Protein AF-A0A4R0X002-F1 (afdb_monomer_lite)

Organism: NCBI:txid1245441

Sequence (55 aa):
ASLSRVGWARVHGERWRVRSTSPLAAGRAVRVTGRRGLMLTVVPASNPSQEGEHT

Foldseek 3Di:
DDFDQWDWDQDPNDIAIEGEPDTDDPPFDWDFDDDDPRYTYTYGDDDPDPPPPDD

Secondary structure (DSSP, 8-state):
--B-SEEEEEETTEEEEEEESS--BTT--EEEEEEETTEEEEEEPP---------

Structure (mmCIF, N/CA/C/O backbone):
data_AF-A0A4R0X002-F1
#
_entry.id   AF-A0A4R0X002-F1
#
loop_
_atom_site.group_PDB
_atom_site.id
_atom_site.type_symbol
_atom_site.label_atom_id
_atom_site.label_alt_id
_atom_site.label_comp_id
_atom_site.label_asym_id
_atom_site.label_entity_id
_atom_site.label_seq_id
_atom_site.pdbx_PDB_ins_code
_atom_site.Cartn_x
_atom_site.Cartn_y
_atom_site.Cartn_z
_atom_site.occupancy
_atom_site.B_iso_or_equiv
_atom_site.auth_seq_id
_atom_site.auth_comp_id
_atom_site.auth_asym_id
_atom_site.auth_atom_id
_atom_site.pdbx_PDB_model_num
ATOM 1 N N . ALA A 1 1 ? 13.140 -17.654 -2.853 1.00 62.56 1 ALA A N 1
ATOM 2 C CA . ALA A 1 1 ? 12.502 -16.408 -2.375 1.00 62.56 1 ALA A CA 1
ATOM 3 C C . ALA A 1 1 ? 11.204 -16.768 -1.663 1.00 62.56 1 ALA A C 1
ATOM 5 O O . ALA A 1 1 ? 10.453 -17.568 -2.204 1.00 62.56 1 ALA A O 1
ATOM 6 N N . SER A 1 2 ? 10.955 -16.244 -0.462 1.00 69.38 2 SER A N 1
ATOM 7 C CA . SER A 1 2 ? 9.671 -16.463 0.220 1.00 69.38 2 SER A CA 1
ATOM 8 C C . SER A 1 2 ? 8.593 -15.572 -0.409 1.00 69.38 2 SER A C 1
ATOM 10 O O . SER A 1 2 ? 8.828 -14.380 -0.613 1.00 69.38 2 SER A O 1
ATOM 12 N N . LEU A 1 3 ? 7.439 -16.152 -0.747 1.00 74.88 3 LEU A N 1
ATOM 13 C CA . LEU A 1 3 ? 6.263 -15.440 -1.250 1.00 74.88 3 LEU A CA 1
ATOM 14 C C . LEU A 1 3 ? 5.311 -15.211 -0.075 1.00 74.88 3 LEU A C 1
ATOM 16 O O . LEU A 1 3 ? 4.653 -16.145 0.380 1.00 74.88 3 LEU A O 1
ATOM 20 N N . SER A 1 4 ? 5.221 -13.978 0.422 1.00 75.00 4 SER A N 1
ATOM 21 C CA . SER A 1 4 ? 4.301 -13.632 1.508 1.00 75.00 4 SER A CA 1
ATOM 22 C C . SER A 1 4 ? 3.196 -12.699 1.014 1.00 75.00 4 SER A C 1
ATOM 24 O O . SER A 1 4 ? 3.423 -11.769 0.243 1.00 75.00 4 SER A O 1
ATOM 26 N N . ARG A 1 5 ? 1.958 -12.931 1.470 1.00 86.81 5 ARG A N 1
ATOM 27 C CA . ARG A 1 5 ? 0.827 -12.024 1.189 1.00 86.81 5 ARG A CA 1
ATOM 28 C C . ARG A 1 5 ? 0.825 -10.784 2.076 1.00 86.81 5 ARG A C 1
ATOM 30 O O . ARG A 1 5 ? 0.138 -9.821 1.753 1.00 86.81 5 ARG A O 1
ATOM 37 N N . VAL A 1 6 ? 1.561 -10.803 3.185 1.00 92.56 6 VAL A N 1
ATOM 38 C CA . VAL A 1 6 ? 1.723 -9.669 4.098 1.00 92.56 6 VAL A CA 1
ATOM 39 C C . VAL A 1 6 ? 3.208 -9.394 4.267 1.00 92.56 6 VAL A C 1
ATOM 41 O O . VAL A 1 6 ? 4.016 -10.323 4.335 1.00 92.56 6 VAL A O 1
ATOM 44 N N . GLY A 1 7 ? 3.564 -8.119 4.328 1.00 93.00 7 GLY A N 1
ATOM 45 C CA . GLY A 1 7 ? 4.942 -7.696 4.507 1.00 93.00 7 GLY A CA 1
ATOM 46 C C . GLY A 1 7 ? 5.042 -6.234 4.903 1.00 93.00 7 GLY A C 1
ATOM 47 O O . GLY A 1 7 ? 4.071 -5.621 5.355 1.00 93.00 7 GLY A O 1
ATOM 48 N N . TRP A 1 8 ? 6.231 -5.682 4.705 1.00 94.19 8 TRP A N 1
ATOM 49 C CA . TRP A 1 8 ? 6.529 -4.276 4.924 1.00 94.19 8 TRP A CA 1
ATOM 50 C C . TRP A 1 8 ? 7.048 -3.656 3.631 1.00 94.19 8 TRP A C 1
ATOM 52 O O . TRP A 1 8 ? 7.806 -4.297 2.905 1.00 94.19 8 TRP A O 1
ATOM 62 N N . ALA A 1 9 ? 6.668 -2.411 3.368 1.00 93.19 9 ALA A N 1
ATOM 63 C CA . ALA A 1 9 ? 7.200 -1.622 2.262 1.00 93.19 9 ALA A CA 1
ATOM 64 C C . ALA A 1 9 ? 7.609 -0.235 2.757 1.00 93.19 9 ALA A C 1
ATOM 66 O O . ALA A 1 9 ? 7.075 0.252 3.757 1.00 93.19 9 ALA A O 1
ATOM 67 N N . ARG A 1 10 ? 8.548 0.398 2.047 1.00 93.81 10 ARG A N 1
ATOM 68 C CA . ARG A 1 10 ? 8.821 1.825 2.214 1.00 93.81 10 ARG A CA 1
ATOM 69 C C . ARG A 1 10 ? 8.004 2.605 1.193 1.00 93.81 10 ARG A C 1
ATOM 71 O O . ARG A 1 10 ? 8.098 2.316 0.005 1.00 93.81 10 ARG A O 1
ATOM 78 N N . VAL A 1 11 ? 7.213 3.565 1.653 1.00 90.38 11 VAL A N 1
ATOM 79 C CA . VAL A 1 11 ? 6.382 4.436 0.812 1.00 90.38 11 VAL A CA 1
ATOM 80 C C . VAL A 1 11 ? 6.681 5.865 1.240 1.00 90.38 11 VAL A C 1
ATOM 82 O O . VAL A 1 11 ? 6.521 6.181 2.413 1.00 90.38 11 VAL A O 1
ATOM 85 N N . HIS A 1 12 ? 7.203 6.691 0.328 1.00 87.81 12 HIS A N 1
ATOM 86 C CA . HIS A 1 12 ? 7.653 8.062 0.625 1.00 87.81 12 HIS A CA 1
ATOM 87 C C . HIS A 1 12 ? 8.537 8.186 1.889 1.00 87.81 12 HIS A C 1
ATOM 89 O O . HIS A 1 12 ? 8.426 9.132 2.655 1.00 87.81 12 HIS A O 1
ATOM 95 N N . GLY A 1 13 ? 9.422 7.209 2.125 1.00 91.25 13 GLY A N 1
ATOM 96 C CA . GLY A 1 13 ? 10.338 7.190 3.277 1.00 91.25 13 GLY A CA 1
ATOM 97 C C . GLY A 1 13 ? 9.794 6.490 4.530 1.00 91.25 13 GLY A C 1
ATOM 98 O O . GLY A 1 13 ? 10.589 5.982 5.330 1.00 91.25 13 GLY A O 1
ATOM 99 N N . GLU A 1 14 ? 8.475 6.348 4.653 1.00 94.56 14 GLU A N 1
ATOM 100 C CA . GLU A 1 14 ? 7.808 5.703 5.786 1.00 94.56 14 GLU A CA 1
ATOM 101 C C . GLU A 1 14 ? 7.707 4.184 5.628 1.00 94.56 14 GLU A C 1
ATOM 103 O O . GLU A 1 14 ? 7.556 3.670 4.518 1.00 94.56 14 GLU A O 1
ATOM 108 N N . ARG A 1 15 ? 7.738 3.445 6.744 1.00 95.19 15 ARG A N 1
ATOM 109 C CA . ARG A 1 15 ? 7.580 1.984 6.744 1.00 95.19 15 ARG A CA 1
ATOM 110 C C . ARG A 1 15 ? 6.130 1.590 7.023 1.00 95.19 15 ARG A C 1
ATOM 112 O O . ARG A 1 15 ? 5.640 1.756 8.135 1.00 95.19 15 ARG A O 1
ATOM 119 N N . TRP A 1 16 ? 5.487 0.975 6.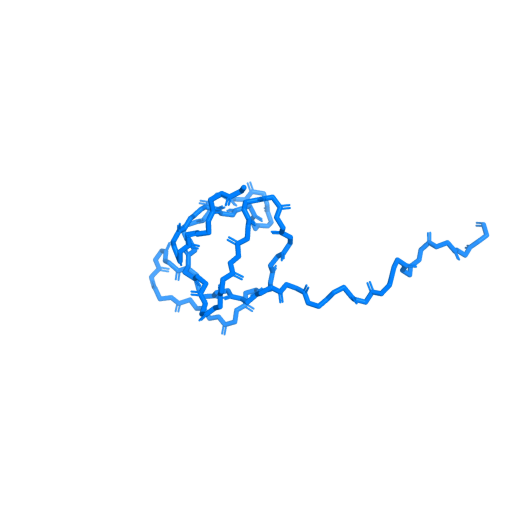037 1.00 96.44 16 TRP A N 1
ATOM 120 C CA . TRP A 1 16 ? 4.071 0.607 6.068 1.00 96.44 16 TRP A CA 1
ATOM 121 C C . TRP A 1 16 ? 3.864 -0.907 6.063 1.00 96.44 16 TRP A C 1
ATOM 123 O O . TRP A 1 16 ? 4.571 -1.627 5.351 1.00 96.44 16 TRP A O 1
ATOM 133 N N . ARG A 1 17 ? 2.862 -1.400 6.811 1.00 96.38 17 ARG A N 1
ATOM 134 C CA . ARG A 1 17 ? 2.374 -2.779 6.634 1.00 96.38 17 ARG A CA 1
ATOM 135 C C . ARG A 1 17 ? 1.617 -2.861 5.319 1.00 96.38 17 ARG A C 1
ATOM 137 O O . ARG A 1 17 ? 0.743 -2.036 5.054 1.00 96.38 17 ARG A O 1
ATOM 144 N N . VAL A 1 18 ? 1.906 -3.886 4.527 1.00 95.50 18 VAL A N 1
ATOM 145 C CA . VAL A 1 18 ? 1.270 -4.085 3.223 1.00 95.50 18 VAL A CA 1
ATOM 146 C C . VAL A 1 18 ? 0.637 -5.464 3.105 1.00 95.50 18 VAL A C 1
ATOM 148 O O . VAL A 1 18 ? 1.150 -6.439 3.656 1.00 95.50 18 VAL A O 1
ATOM 151 N N . ARG A 1 19 ? -0.470 -5.547 2.361 1.00 95.38 19 ARG A N 1
ATOM 152 C CA . ARG A 1 19 ? -1.077 -6.787 1.869 1.00 95.38 19 ARG A CA 1
ATOM 153 C C . ARG A 1 19 ? -0.999 -6.821 0.355 1.00 95.38 19 ARG A C 1
ATOM 155 O O . ARG A 1 19 ? -1.556 -5.936 -0.290 1.00 95.38 19 ARG A O 1
ATOM 162 N N . SER A 1 20 ? -0.397 -7.861 -0.202 1.00 93.31 20 SER A N 1
ATOM 163 C CA . SER A 1 20 ? -0.439 -8.108 -1.638 1.00 93.31 20 SER A CA 1
ATOM 164 C C . SER A 1 20 ? -1.653 -8.957 -2.008 1.00 93.31 20 SER A C 1
ATOM 166 O O . SER A 1 20 ? -1.956 -9.960 -1.348 1.00 93.31 20 SER A O 1
ATOM 168 N N . THR A 1 21 ? -2.357 -8.575 -3.072 1.00 87.75 21 THR A N 1
ATOM 169 C CA . THR A 1 21 ? -3.438 -9.401 -3.636 1.00 87.75 21 THR A CA 1
ATOM 170 C C . THR A 1 21 ? -2.905 -10.551 -4.503 1.00 87.75 21 THR A C 1
ATOM 172 O O . THR A 1 21 ? -3.584 -11.574 -4.609 1.00 87.75 21 THR A O 1
ATOM 175 N N . SER A 1 22 ? -1.657 -10.453 -4.981 1.00 87.56 22 SER A N 1
ATOM 176 C CA . SER A 1 22 ? -0.941 -11.471 -5.778 1.00 87.56 22 SER A CA 1
ATOM 177 C C . SER A 1 22 ? 0.385 -11.899 -5.121 1.00 87.56 22 SER A C 1
ATOM 179 O O . SER A 1 22 ? 0.894 -11.171 -4.266 1.00 87.56 22 SER A O 1
ATOM 181 N N . PRO A 1 23 ? 0.981 -13.054 -5.480 1.00 84.81 23 PRO A N 1
ATOM 182 C CA . PRO A 1 23 ? 2.305 -13.437 -4.988 1.00 84.81 23 PRO A CA 1
ATOM 183 C C . PRO A 1 23 ? 3.342 -12.342 -5.259 1.00 84.81 23 PRO A C 1
ATOM 185 O O . PRO A 1 23 ? 3.435 -11.822 -6.369 1.00 84.81 23 PRO A O 1
ATOM 188 N N . LEU A 1 24 ? 4.108 -11.984 -4.231 1.00 83.75 24 LEU A N 1
ATOM 189 C CA . LEU A 1 24 ? 5.104 -10.924 -4.297 1.00 83.75 24 LEU A CA 1
ATOM 190 C C . LEU A 1 24 ? 6.357 -11.378 -3.550 1.00 83.75 24 LEU A C 1
ATOM 192 O O . LEU A 1 24 ? 6.297 -11.725 -2.371 1.00 83.75 24 LEU A O 1
ATOM 196 N N . ALA A 1 25 ? 7.489 -11.386 -4.249 1.00 85.19 25 ALA A N 1
ATOM 197 C CA . ALA A 1 25 ? 8.782 -11.634 -3.629 1.00 85.19 25 ALA A CA 1
ATOM 198 C C . ALA A 1 25 ? 9.269 -10.379 -2.889 1.00 85.19 25 ALA A C 1
ATOM 200 O O . ALA A 1 25 ? 9.055 -9.251 -3.343 1.00 85.19 25 ALA A O 1
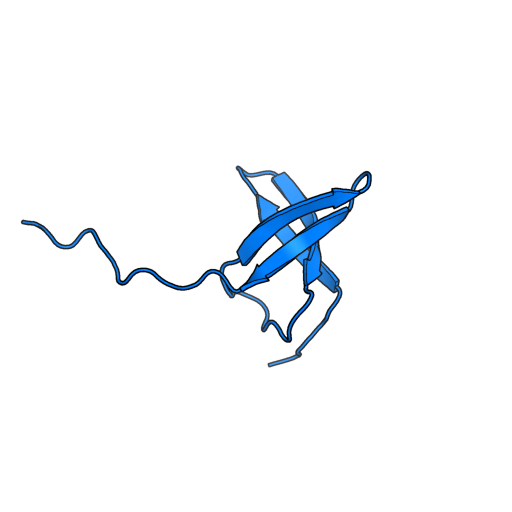ATOM 201 N N . ALA A 1 26 ? 9.967 -10.578 -1.771 1.00 87.12 26 ALA A N 1
ATOM 202 C CA . ALA A 1 26 ? 10.625 -9.489 -1.057 1.00 87.12 26 ALA A CA 1
ATOM 203 C C . ALA A 1 26 ? 11.583 -8.709 -1.981 1.00 87.12 26 ALA A C 1
ATOM 205 O O . ALA A 1 26 ? 12.238 -9.289 -2.845 1.00 87.12 26 ALA A O 1
ATOM 206 N N . GLY A 1 27 ? 11.647 -7.387 -1.799 1.00 87.62 27 GLY A N 1
ATOM 207 C CA . GLY A 1 27 ? 12.502 -6.494 -2.591 1.00 87.62 27 GLY A CA 1
ATOM 208 C C . GLY A 1 27 ? 11.928 -6.062 -3.946 1.00 87.62 27 GLY A C 1
ATOM 209 O O . GLY A 1 27 ? 12.537 -5.236 -4.616 1.00 87.62 27 GLY A O 1
ATOM 210 N N . ARG A 1 28 ? 10.759 -6.568 -4.364 1.00 88.75 28 ARG A N 1
ATOM 211 C CA . ARG A 1 28 ? 10.088 -6.099 -5.588 1.00 88.75 28 ARG A CA 1
ATOM 212 C C . ARG A 1 28 ? 9.300 -4.813 -5.335 1.00 88.75 28 ARG A C 1
ATOM 214 O O . ARG A 1 28 ? 8.677 -4.657 -4.286 1.00 88.75 28 ARG A O 1
ATOM 221 N N . ALA A 1 29 ? 9.308 -3.917 -6.321 1.00 90.50 29 ALA A N 1
ATOM 222 C CA . ALA A 1 29 ? 8.517 -2.694 -6.293 1.00 90.50 29 ALA A CA 1
ATOM 223 C C . ALA A 1 29 ? 7.015 -3.002 -6.338 1.00 90.50 29 ALA A C 1
ATOM 225 O O . ALA A 1 29 ? 6.563 -3.970 -6.960 1.00 90.50 29 ALA A O 1
ATOM 226 N N . VAL A 1 30 ? 6.237 -2.153 -5.676 1.00 90.75 30 VAL A N 1
ATOM 227 C CA . VAL A 1 30 ? 4.791 -2.310 -5.546 1.00 90.75 30 VAL A CA 1
ATOM 228 C C . VAL A 1 30 ? 4.071 -1.002 -5.811 1.00 90.75 30 VAL A C 1
ATOM 230 O O . VAL A 1 30 ? 4.591 0.072 -5.515 1.00 90.75 30 VAL A O 1
ATOM 233 N N . ARG A 1 31 ? 2.840 -1.100 -6.313 1.00 93.12 31 ARG A N 1
ATOM 234 C CA . ARG A 1 31 ? 1.909 0.023 -6.420 1.00 93.12 31 ARG A CA 1
ATOM 235 C C . ARG A 1 31 ? 0.840 -0.097 -5.341 1.00 93.12 31 ARG A C 1
ATOM 237 O O . ARG A 1 31 ? 0.223 -1.154 -5.189 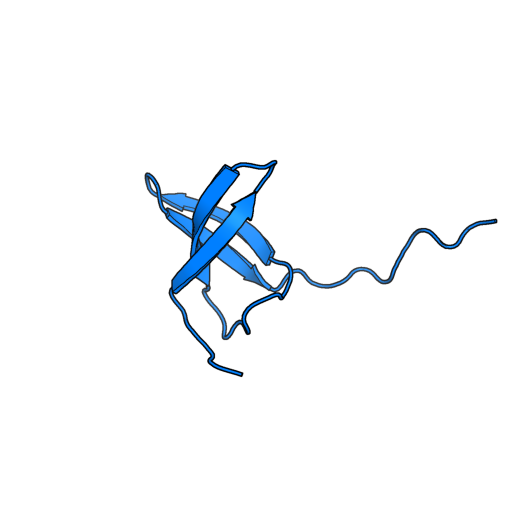1.00 93.12 31 ARG A O 1
ATOM 244 N N . VAL A 1 32 ? 0.603 0.987 -4.609 1.00 94.31 32 VAL A N 1
ATOM 245 C CA . VAL A 1 32 ? -0.489 1.075 -3.632 1.00 94.31 32 VAL A CA 1
ATOM 246 C C . VAL A 1 32 ? -1.813 1.232 -4.377 1.00 94.31 32 VAL A C 1
ATOM 248 O O . VAL A 1 32 ? -1.925 2.037 -5.293 1.00 94.31 32 VAL A O 1
ATOM 251 N N . THR A 1 33 ? -2.811 0.441 -3.992 1.00 95.69 33 THR A N 1
ATOM 252 C CA . THR A 1 33 ? -4.156 0.428 -4.604 1.00 95.69 33 THR A CA 1
ATOM 253 C C . THR A 1 33 ? -5.264 0.744 -3.605 1.00 95.69 33 THR A C 1
ATOM 255 O O . THR A 1 33 ? -6.409 0.945 -3.989 1.00 95.69 33 THR A O 1
ATOM 258 N N . GLY A 1 34 ? -4.939 0.815 -2.314 1.00 96.19 34 GLY A N 1
ATOM 259 C CA . GLY A 1 34 ? -5.882 1.208 -1.278 1.00 96.19 34 GLY A CA 1
ATOM 260 C C . GLY A 1 34 ? -5.244 1.223 0.104 1.00 96.19 34 GLY A C 1
ATOM 261 O O . GLY A 1 34 ? -4.148 0.695 0.307 1.00 96.19 34 GLY A O 1
ATOM 262 N N . ARG A 1 35 ? -5.953 1.799 1.074 1.00 96.50 35 ARG A N 1
ATOM 263 C CA . ARG A 1 35 ? -5.542 1.873 2.480 1.00 96.50 35 ARG A CA 1
ATOM 264 C C . ARG A 1 35 ? -6.704 1.478 3.379 1.00 96.50 35 ARG A C 1
ATOM 266 O O . ARG A 1 35 ? -7.809 1.986 3.216 1.00 96.50 35 ARG A O 1
ATOM 273 N N . ARG A 1 36 ? -6.433 0.624 4.365 1.00 94.75 36 ARG A N 1
ATOM 274 C CA . ARG A 1 36 ? -7.365 0.288 5.446 1.00 94.75 36 ARG A CA 1
ATOM 275 C C . ARG A 1 36 ? -6.656 0.438 6.788 1.00 94.75 36 ARG A C 1
ATOM 277 O O . ARG A 1 36 ? -5.904 -0.445 7.200 1.00 94.75 36 ARG A O 1
ATOM 284 N N . GLY A 1 37 ? -6.873 1.575 7.448 1.00 94.38 37 GLY A N 1
ATOM 285 C CA . GLY A 1 37 ? -6.113 1.956 8.640 1.00 94.38 37 GLY A CA 1
ATOM 286 C C . GLY A 1 37 ? -4.613 2.033 8.336 1.00 94.38 37 GLY A C 1
ATOM 287 O O . GLY A 1 37 ? -4.208 2.668 7.365 1.00 94.38 37 GLY A O 1
ATOM 288 N N . LEU A 1 38 ? -3.802 1.329 9.130 1.00 94.00 38 LEU A N 1
ATOM 289 C CA . LEU A 1 38 ? -2.339 1.255 8.987 1.00 94.00 38 LEU A CA 1
ATOM 290 C C . LEU A 1 38 ? -1.857 0.151 8.024 1.00 94.00 38 LEU A C 1
ATOM 292 O O . LEU A 1 38 ? -0.676 -0.197 8.013 1.00 94.00 38 LEU A O 1
ATOM 29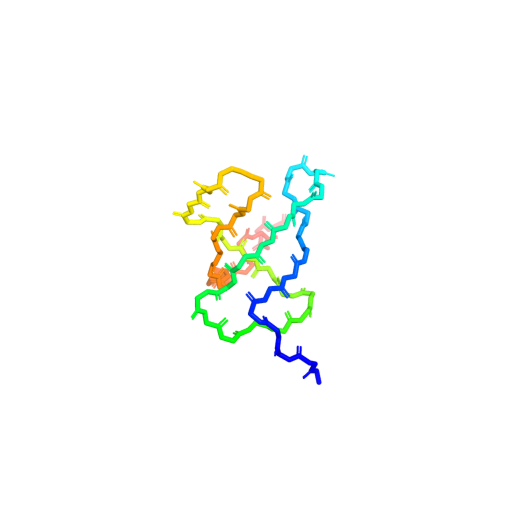6 N N . MET A 1 39 ? -2.765 -0.434 7.235 1.00 95.62 39 MET A N 1
ATOM 297 C CA . MET A 1 39 ? -2.447 -1.457 6.240 1.00 95.62 39 MET A CA 1
ATOM 298 C C . MET A 1 39 ? -2.718 -0.940 4.826 1.00 95.62 39 MET A C 1
ATOM 300 O O . MET A 1 39 ? -3.838 -0.530 4.509 1.00 95.62 39 MET A O 1
ATOM 304 N N . LEU A 1 40 ? -1.713 -1.012 3.956 1.00 96.94 40 LEU A N 1
ATOM 305 C CA . LEU A 1 40 ? -1.858 -0.702 2.535 1.00 96.94 40 LEU A CA 1
ATOM 306 C C . LEU A 1 40 ? -2.170 -1.971 1.740 1.00 96.94 40 LEU A C 1
ATOM 308 O O . LEU A 1 40 ? -1.594 -3.029 1.988 1.00 96.94 40 LEU A O 1
ATOM 312 N N . THR A 1 41 ? -3.059 -1.866 0.759 1.00 96.62 41 THR A N 1
ATOM 313 C CA . THR A 1 41 ? -3.244 -2.906 -0.258 1.00 96.62 41 THR A CA 1
ATOM 314 C C . THR A 1 41 ? -2.347 -2.584 -1.438 1.00 96.62 41 THR A C 1
ATOM 316 O O . THR A 1 41 ? -2.350 -1.454 -1.932 1.00 96.62 41 THR A O 1
ATOM 319 N N . VAL A 1 42 ? -1.565 -3.563 -1.878 1.00 94.81 42 VAL A N 1
ATOM 320 C CA . VAL A 1 42 ? -0.580 -3.393 -2.941 1.00 94.81 42 VAL A CA 1
ATOM 321 C C . VAL A 1 42 ? -0.712 -4.466 -4.013 1.00 94.81 42 VAL A C 1
ATOM 323 O O . VAL A 1 42 ? -1.179 -5.577 -3.759 1.00 94.81 42 VAL A O 1
ATOM 326 N N . VAL A 1 43 ? -0.266 -4.118 -5.212 1.00 93.56 43 VAL A N 1
ATOM 327 C CA . VAL A 1 43 ? -0.039 -5.043 -6.326 1.00 93.56 43 VAL A CA 1
ATOM 328 C C . VAL A 1 43 ? 1.417 -4.914 -6.778 1.00 93.56 43 VAL A C 1
ATOM 330 O O . VAL A 1 43 ? 2.019 -3.861 -6.533 1.00 93.56 43 VAL A O 1
ATOM 333 N N . PRO A 1 44 ? 2.003 -5.933 -7.434 1.00 91.44 44 PRO A N 1
ATOM 334 C CA . PRO A 1 44 ? 3.284 -5.763 -8.109 1.00 91.44 44 PRO A CA 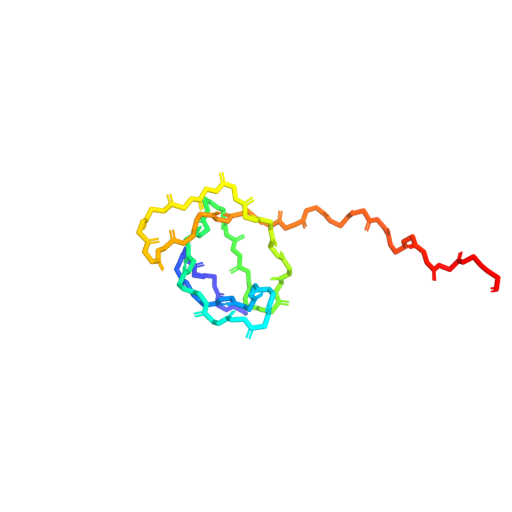1
ATOM 335 C C . PRO A 1 44 ? 3.231 -4.532 -9.015 1.00 91.44 44 PRO A C 1
ATOM 337 O O . PRO A 1 44 ? 2.261 -4.349 -9.756 1.00 91.44 44 PRO A O 1
ATOM 340 N N . ALA A 1 45 ? 4.241 -3.669 -8.933 1.00 89.88 45 ALA A N 1
ATOM 341 C CA . ALA A 1 45 ? 4.367 -2.617 -9.925 1.00 89.88 45 ALA A CA 1
ATOM 342 C C . ALA A 1 45 ? 4.635 -3.299 -11.274 1.00 89.88 45 ALA A C 1
ATOM 344 O O . ALA A 1 45 ? 5.580 -4.079 -11.394 1.00 89.88 45 ALA A O 1
ATOM 345 N N . SER A 1 46 ? 3.795 -3.045 -12.279 1.00 79.12 46 SER A N 1
ATOM 346 C CA . SER A 1 46 ? 4.219 -3.260 -13.661 1.00 79.12 46 SER A CA 1
ATOM 347 C C . SER A 1 46 ? 5.426 -2.362 -13.858 1.00 79.12 46 SER A C 1
ATOM 349 O O . SER A 1 46 ? 5.304 -1.167 -13.612 1.00 79.12 46 SER A O 1
ATOM 35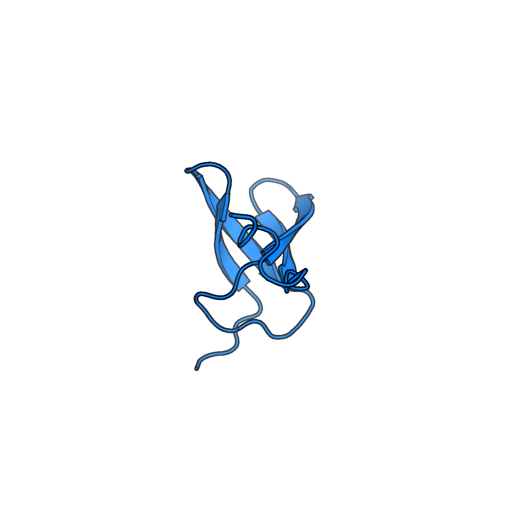1 N N . ASN A 1 47 ? 6.575 -2.913 -14.235 1.00 58.75 47 ASN A N 1
ATOM 352 C CA . ASN A 1 47 ? 7.653 -2.079 -14.740 1.00 58.75 47 ASN A CA 1
ATOM 353 C C . ASN A 1 47 ? 7.123 -1.439 -16.036 1.00 58.75 47 ASN A C 1
ATOM 355 O O . ASN A 1 47 ? 6.980 -2.182 -17.010 1.00 58.75 47 ASN A O 1
ATOM 359 N N . PRO A 1 48 ? 6.843 -0.122 -16.126 1.00 50.41 48 PRO A N 1
ATOM 360 C CA . PRO A 1 48 ? 7.238 0.520 -17.362 1.00 50.41 48 PRO A CA 1
ATOM 361 C C . PRO A 1 48 ? 8.756 0.326 -17.426 1.00 50.41 48 PRO A C 1
ATOM 363 O O . PRO A 1 48 ? 9.447 0.429 -16.406 1.00 50.41 48 PRO A O 1
ATOM 366 N N . SER A 1 49 ? 9.264 -0.095 -18.576 1.00 53.94 49 SER A N 1
ATOM 367 C CA . SER A 1 49 ? 10.696 -0.104 -18.854 1.00 53.94 49 SER A CA 1
ATOM 368 C C . SER A 1 49 ? 11.355 1.158 -18.299 1.00 53.94 49 SER A C 1
ATOM 370 O O . SER A 1 49 ? 10.712 2.200 -18.215 1.00 53.94 49 SER A O 1
ATOM 372 N N . GLN A 1 50 ? 12.617 1.039 -17.894 1.00 55.59 50 GLN A N 1
ATOM 373 C CA . GLN A 1 50 ? 13.462 2.163 -17.509 1.00 55.59 50 GLN A CA 1
ATOM 374 C C . GLN A 1 50 ? 13.323 3.309 -18.525 1.00 55.59 50 GLN A C 1
ATOM 376 O O . GLN A 1 50 ? 13.953 3.279 -19.575 1.00 55.59 50 GLN A O 1
ATOM 381 N N . GLU A 1 51 ? 12.467 4.289 -18.248 1.00 49.44 51 GLU A N 1
ATOM 382 C CA . GLU A 1 51 ? 12.333 5.493 -19.060 1.00 49.44 51 GLU A CA 1
ATOM 383 C C . GLU A 1 51 ? 13.143 6.561 -18.335 1.00 49.44 51 GLU A C 1
ATOM 385 O O . GLU A 1 51 ? 12.741 7.118 -17.314 1.00 49.44 51 GLU A O 1
ATOM 390 N N . GLY A 1 52 ? 14.386 6.663 -18.791 1.00 44.12 52 GLY A N 1
ATOM 391 C CA . GLY A 1 52 ? 15.480 7.372 -18.144 1.00 44.12 52 GLY A CA 1
ATOM 392 C C . GLY A 1 52 ? 16.861 6.921 -18.629 1.00 44.12 52 GLY A C 1
ATOM 393 O O . GLY A 1 52 ? 17.833 7.130 -17.921 1.00 44.12 52 GLY A O 1
ATOM 394 N N . GLU A 1 53 ? 16.963 6.295 -19.806 1.00 56.81 53 GLU A N 1
ATOM 395 C CA . GLU A 1 53 ? 18.135 6.471 -20.664 1.00 56.81 53 GLU A CA 1
ATOM 396 C C . GLU A 1 53 ? 17.671 7.323 -21.847 1.00 56.81 53 GLU A C 1
ATOM 398 O O . GLU A 1 53 ? 17.142 6.830 -22.842 1.00 56.81 53 GLU A O 1
ATOM 403 N N . HIS A 1 54 ? 17.772 8.638 -21.676 1.00 49.72 54 HIS A N 1
ATOM 404 C CA . HIS A 1 54 ? 17.724 9.587 -22.775 1.00 49.72 54 HIS A CA 1
ATOM 405 C C . HIS A 1 54 ? 18.792 10.655 -22.528 1.00 49.72 54 HIS A C 1
ATOM 407 O O . HIS A 1 54 ? 18.508 11.683 -21.920 1.00 49.72 54 HIS A O 1
ATOM 413 N N . THR A 1 55 ? 19.977 10.349 -23.069 1.00 51.41 55 THR A N 1
ATOM 414 C CA . THR A 1 55 ? 21.130 11.218 -23.377 1.00 51.41 55 THR A CA 1
ATOM 415 C C . THR A 1 55 ? 22.007 11.688 -22.220 1.00 51.41 55 THR A C 1
ATOM 417 O O . THR A 1 55 ? 21.516 12.392 -21.315 1.00 51.41 55 THR A O 1
#

InterPro domains:
  IPR002810 NfeD-like, C-terminal domain [PF01957] (4-44)
  IPR012340 Nucleic acid-binding, OB-fold [G3DSA:2.40.50.140] (1-55)

pLDDT: mean 83.86, std 15.62, range [44.12, 96.94]

Radius of gyration: 12.59 Å; chains: 1; bounding box: 28×28×32 Å